Protein AF-A0A0W0VEB4-F1 (afdb_monomer_lite)

pLDDT: mean 86.64, std 12.8, range [39.5, 98.06]

Secondary structure (DSSP, 8-state):
-----PPPHHHHHHHHHHHHHHHHHHHHHHHHHHHHHHHHHHHHHHHHHHHHHHHHHHTTPPPP-PPTTEEEEEEE-SSEEEEEEEE---SSTT-SEEEEEEE--

Radius of gyration: 26.24 Å; chains: 1; bounding box: 56×26×79 Å

Structure (mmCIF, N/CA/C/O backbone):
data_AF-A0A0W0VEB4-F1
#
_entry.id   AF-A0A0W0VEB4-F1
#
loop_
_atom_site.group_PDB
_atom_site.id
_atom_site.type_symbol
_atom_site.label_atom_id
_atom_site.label_alt_id
_atom_site.label_comp_id
_atom_site.label_asym_id
_atom_site.label_entity_id
_atom_site.label_seq_id
_atom_site.pdbx_PDB_ins_code
_atom_site.Cartn_x
_atom_site.Cartn_y
_atom_site.Cartn_z
_atom_site.occupancy
_atom_site.B_iso_or_equiv
_atom_site.auth_seq_id
_atom_site.auth_comp_id
_atom_site.auth_asym_id
_atom_site.auth_atom_id
_atom_site.pdbx_PDB_model_num
ATOM 1 N N . MET A 1 1 ? 23.787 -10.763 -58.937 1.00 39.50 1 MET A N 1
ATOM 2 C CA . MET A 1 1 ? 24.758 -10.423 -57.874 1.00 39.50 1 MET A CA 1
ATOM 3 C C . MET A 1 1 ? 23.975 -9.715 -56.772 1.00 39.50 1 MET A C 1
ATOM 5 O O . MET A 1 1 ? 23.408 -8.669 -57.054 1.00 39.50 1 MET A O 1
ATOM 9 N N . LYS A 1 2 ? 23.790 -10.320 -55.589 1.00 47.41 2 LYS A N 1
ATOM 10 C CA . LYS A 1 2 ? 23.052 -9.670 -54.488 1.00 47.41 2 LYS A CA 1
ATOM 11 C C . LYS A 1 2 ? 23.985 -8.650 -53.832 1.00 47.41 2 LYS A C 1
ATOM 13 O O . LYS A 1 2 ? 24.971 -9.049 -53.223 1.00 47.41 2 LYS A O 1
ATOM 18 N N . LEU A 1 3 ? 23.703 -7.361 -54.002 1.00 48.38 3 LEU A N 1
ATOM 19 C CA . LEU A 1 3 ? 24.363 -6.295 -53.250 1.00 48.38 3 LEU A CA 1
ATOM 20 C C . LEU A 1 3 ? 23.934 -6.426 -51.788 1.00 48.38 3 LEU A C 1
ATOM 22 O O . LEU A 1 3 ? 22.783 -6.168 -51.449 1.00 48.38 3 LEU A O 1
ATOM 26 N N . ILE A 1 4 ? 24.847 -6.880 -50.936 1.00 60.59 4 ILE A N 1
ATOM 27 C CA . ILE A 1 4 ? 24.669 -6.820 -49.488 1.00 60.59 4 ILE A CA 1
ATOM 28 C C . ILE A 1 4 ? 24.965 -5.367 -49.104 1.00 60.59 4 ILE A C 1
ATOM 30 O O . ILE A 1 4 ? 26.122 -4.984 -48.949 1.00 60.59 4 ILE A O 1
ATOM 34 N N . GLN A 1 5 ? 23.927 -4.532 -49.050 1.00 66.38 5 GLN A N 1
ATOM 35 C CA . GLN A 1 5 ? 2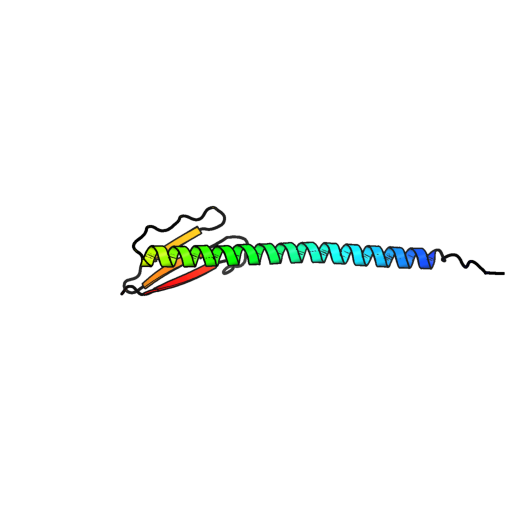4.026 -3.191 -48.475 1.00 66.38 5 GLN A CA 1
ATOM 36 C C . GLN A 1 5 ? 24.158 -3.340 -46.956 1.00 66.38 5 GLN A C 1
ATOM 38 O O . GLN A 1 5 ? 23.244 -3.825 -46.293 1.00 66.38 5 GLN A O 1
ATOM 43 N N . GLY A 1 6 ? 25.329 -2.992 -46.421 1.00 71.06 6 GLY A N 1
ATOM 44 C CA . GLY A 1 6 ? 25.543 -2.877 -44.980 1.00 71.06 6 GLY A CA 1
ATOM 45 C C . GLY A 1 6 ? 24.878 -1.616 -44.427 1.00 71.06 6 GLY A C 1
ATOM 46 O O . GLY A 1 6 ? 24.684 -0.647 -45.159 1.00 71.06 6 GLY A O 1
ATOM 47 N N . PHE A 1 7 ? 24.547 -1.629 -43.138 1.00 76.94 7 PHE A N 1
ATOM 48 C CA . PHE A 1 7 ? 24.016 -0.453 -42.450 1.00 76.94 7 PHE A CA 1
ATOM 49 C C . PHE A 1 7 ? 25.053 0.672 -42.401 1.00 76.94 7 PHE A C 1
ATOM 51 O O . PHE A 1 7 ? 26.225 0.445 -42.090 1.00 76.94 7 PHE A O 1
ATOM 58 N N . SER A 1 8 ? 24.608 1.897 -42.667 1.00 88.56 8 SER A N 1
ATOM 59 C CA . SER A 1 8 ? 25.406 3.098 -42.441 1.00 88.56 8 SER A CA 1
ATOM 60 C C . SER A 1 8 ? 25.627 3.318 -40.942 1.00 88.56 8 SER A C 1
ATOM 62 O O . SER A 1 8 ? 24.764 3.025 -40.114 1.00 88.56 8 SER A O 1
ATOM 64 N N . PHE A 1 9 ? 26.767 3.905 -40.572 1.00 89.00 9 PHE A N 1
ATOM 65 C CA . PHE A 1 9 ? 27.062 4.264 -39.181 1.00 89.00 9 PHE A CA 1
ATOM 66 C C . PHE A 1 9 ? 25.988 5.184 -38.575 1.00 89.00 9 PHE A C 1
ATOM 68 O O . PHE A 1 9 ? 25.640 5.043 -37.406 1.00 89.00 9 PHE A O 1
ATOM 75 N N . ILE A 1 10 ? 25.403 6.078 -39.381 1.00 91.69 10 ILE A N 1
ATOM 76 C CA . ILE A 1 10 ? 24.310 6.962 -38.948 1.00 91.69 10 ILE A CA 1
ATOM 77 C C . ILE A 1 10 ? 23.043 6.154 -38.640 1.00 91.69 10 ILE A C 1
ATOM 79 O O . ILE A 1 10 ? 22.395 6.398 -37.628 1.00 91.69 10 ILE A O 1
ATOM 83 N N . GLU A 1 11 ? 22.706 5.165 -39.469 1.00 90.94 11 GLU A N 1
ATOM 84 C CA . GLU A 1 11 ? 21.553 4.285 -39.234 1.00 90.94 11 GLU A CA 1
ATOM 85 C C . GLU A 1 11 ? 21.747 3.461 -37.959 1.00 90.94 11 GLU A C 1
ATOM 87 O O . GLU A 1 11 ? 20.816 3.298 -37.169 1.00 90.94 11 GLU A O 1
ATOM 92 N N . LEU A 1 12 ? 22.975 3.002 -37.707 1.00 93.44 12 LEU A N 1
ATOM 93 C CA . LEU A 1 12 ? 23.321 2.271 -36.493 1.00 93.44 12 LEU A CA 1
ATOM 94 C C . LEU A 1 12 ? 23.240 3.159 -35.239 1.00 93.44 12 LEU A C 1
ATOM 96 O O . LEU A 1 12 ? 22.724 2.737 -34.208 1.00 93.44 12 LEU A O 1
ATOM 100 N N . LEU A 1 13 ? 23.674 4.418 -35.328 1.00 94.56 13 LEU A N 1
ATOM 101 C CA . LEU A 1 13 ? 23.527 5.382 -34.235 1.00 94.56 13 LEU A CA 1
ATOM 102 C C . LEU A 1 13 ? 22.062 5.734 -33.962 1.00 94.56 13 LEU A C 1
ATOM 104 O O . LEU A 1 13 ? 21.655 5.808 -32.801 1.00 94.56 13 LEU A O 1
ATOM 108 N N . LEU A 1 14 ? 21.262 5.934 -35.012 1.00 95.25 14 LEU A N 1
ATOM 109 C CA . LEU A 1 14 ? 19.835 6.230 -34.885 1.00 95.25 14 LEU A CA 1
ATOM 110 C C . LEU A 1 14 ? 19.090 5.059 -34.249 1.00 95.25 14 LEU A C 1
ATOM 112 O O . LEU A 1 14 ? 18.353 5.253 -33.285 1.00 95.25 14 LEU A O 1
ATOM 116 N N . THR A 1 15 ? 19.325 3.840 -34.733 1.00 95.62 15 THR A N 1
ATOM 117 C CA . THR A 1 15 ? 18.722 2.630 -34.158 1.00 95.62 15 THR A CA 1
ATOM 118 C C . THR A 1 15 ? 19.133 2.431 -32.703 1.00 95.62 15 THR A C 1
ATOM 120 O O . THR A 1 15 ? 18.263 2.214 -31.861 1.00 95.62 15 THR A O 1
ATOM 123 N N . LEU A 1 16 ? 20.416 2.599 -32.364 1.00 95.94 16 LEU A N 1
ATOM 124 C CA . LEU A 1 16 ? 20.887 2.507 -30.980 1.00 95.94 16 LEU A CA 1
ATOM 125 C C . LEU A 1 16 ? 20.233 3.563 -30.078 1.00 95.94 16 LEU A C 1
ATOM 127 O O . LEU A 1 16 ? 19.822 3.253 -28.958 1.00 95.94 16 LEU A O 1
ATOM 131 N N . SER A 1 17 ? 20.100 4.794 -30.571 1.00 96.50 17 SER A N 1
ATOM 132 C CA . SER A 1 17 ? 19.467 5.897 -29.839 1.00 96.50 17 SER A CA 1
ATOM 133 C C . SER A 1 17 ? 17.987 5.621 -29.579 1.00 96.50 17 SER A C 1
ATOM 135 O O . SER A 1 17 ? 17.513 5.803 -28.459 1.00 96.50 17 SER A O 1
ATOM 137 N N . ILE A 1 18 ? 17.267 5.115 -30.584 1.00 97.81 18 ILE A N 1
ATOM 138 C CA . ILE A 1 18 ? 15.851 4.750 -30.470 1.00 97.81 18 ILE A CA 1
ATOM 139 C C . ILE A 1 18 ? 15.673 3.606 -29.468 1.00 97.81 18 ILE A C 1
ATOM 141 O O . ILE A 1 18 ? 14.856 3.718 -28.556 1.00 97.81 18 ILE A O 1
ATOM 145 N N . ILE A 1 19 ? 16.458 2.532 -29.588 1.00 97.62 19 ILE A N 1
ATOM 146 C CA . ILE A 1 19 ? 16.376 1.375 -28.683 1.00 97.62 19 ILE A CA 1
ATOM 147 C C . ILE A 1 19 ? 16.672 1.799 -27.243 1.00 97.62 19 ILE A C 1
ATOM 149 O O . ILE A 1 19 ? 15.957 1.399 -26.322 1.00 97.62 19 ILE A O 1
ATOM 153 N N . SER A 1 20 ? 17.681 2.647 -27.044 1.00 97.38 20 SER A N 1
ATOM 154 C CA . SER A 1 20 ? 18.034 3.165 -25.720 1.00 97.38 20 SER A CA 1
ATOM 155 C C . SER A 1 20 ? 16.916 4.034 -25.145 1.00 97.38 20 SER A C 1
ATOM 157 O O . SER A 1 20 ? 16.550 3.874 -23.982 1.00 97.38 20 SER A O 1
ATOM 159 N N . GLY A 1 21 ? 16.322 4.906 -25.966 1.00 98.06 21 GLY A N 1
ATOM 160 C CA . GLY A 1 21 ? 15.200 5.754 -25.567 1.00 98.06 21 GLY A CA 1
ATOM 161 C C . GLY A 1 21 ? 13.963 4.948 -25.168 1.00 98.06 21 GLY A C 1
ATOM 162 O O . GLY A 1 21 ? 13.385 5.194 -24.111 1.00 98.06 21 GLY A O 1
ATOM 163 N N . ILE A 1 22 ? 13.599 3.937 -25.963 1.00 98.06 22 ILE A N 1
ATOM 164 C CA . ILE A 1 22 ? 12.491 3.022 -25.651 1.00 98.06 22 ILE A CA 1
ATOM 165 C C . ILE A 1 22 ? 12.781 2.256 -24.358 1.00 98.06 22 ILE A C 1
ATOM 167 O O . ILE A 1 22 ? 11.921 2.184 -23.483 1.00 98.06 22 ILE A O 1
ATOM 171 N N . SER A 1 23 ? 13.997 1.727 -24.204 1.00 97.94 23 SER A N 1
ATOM 172 C CA . SER A 1 23 ? 14.390 0.977 -23.004 1.00 97.94 23 SER A CA 1
ATOM 173 C C . SER A 1 23 ? 14.294 1.838 -21.744 1.00 97.94 23 SER A C 1
ATOM 175 O O . SER A 1 23 ? 13.781 1.386 -20.721 1.00 97.94 23 SER A O 1
ATOM 177 N N . LEU A 1 24 ? 14.728 3.099 -21.822 1.00 97.75 24 LEU A N 1
ATOM 178 C CA . LEU A 1 24 ? 14.636 4.037 -20.707 1.00 97.75 24 LEU A CA 1
ATOM 179 C C . LEU A 1 24 ? 13.180 4.383 -20.371 1.00 97.75 24 LEU A C 1
ATOM 181 O O . LEU A 1 24 ? 12.813 4.400 -19.196 1.00 97.75 24 LEU A O 1
ATOM 185 N N . ALA A 1 25 ? 12.346 4.622 -21.384 1.00 97.75 25 ALA A N 1
ATOM 186 C CA . ALA A 1 25 ? 10.926 4.904 -21.192 1.00 97.75 25 ALA A CA 1
ATOM 187 C C . ALA A 1 25 ? 10.192 3.720 -20.542 1.00 97.75 25 ALA A C 1
ATOM 189 O O . ALA A 1 25 ? 9.420 3.914 -19.604 1.00 97.75 25 ALA A O 1
ATOM 190 N N . LEU A 1 26 ? 10.483 2.489 -20.976 1.00 97.88 26 LEU A N 1
ATOM 191 C CA . LEU A 1 26 ? 9.925 1.274 -20.379 1.00 97.88 26 LEU A CA 1
ATOM 192 C C . LEU A 1 26 ? 10.344 1.111 -18.917 1.00 97.88 26 LEU A C 1
ATOM 194 O O . LEU A 1 26 ? 9.507 0.785 -18.078 1.00 97.88 26 LEU A O 1
ATOM 198 N N . LEU A 1 27 ? 11.607 1.392 -18.590 1.00 97.75 27 LEU A N 1
ATOM 199 C CA . LEU A 1 27 ? 12.085 1.333 -17.210 1.00 97.75 27 LEU A CA 1
ATOM 200 C C . LEU A 1 27 ? 11.350 2.348 -16.319 1.00 97.75 27 LEU A C 1
ATOM 202 O O . LEU A 1 27 ? 10.922 2.020 -15.214 1.00 97.75 27 LEU A O 1
ATOM 206 N N . GLN A 1 28 ? 11.155 3.574 -16.812 1.00 97.00 28 GLN A N 1
ATOM 207 C CA . GLN A 1 28 ? 10.384 4.596 -16.100 1.00 97.00 28 GLN A CA 1
ATOM 208 C C . GLN A 1 28 ? 8.922 4.176 -15.910 1.00 97.00 28 GLN A C 1
ATOM 210 O O . GLN A 1 28 ? 8.368 4.335 -14.820 1.00 97.00 28 GLN A O 1
ATOM 215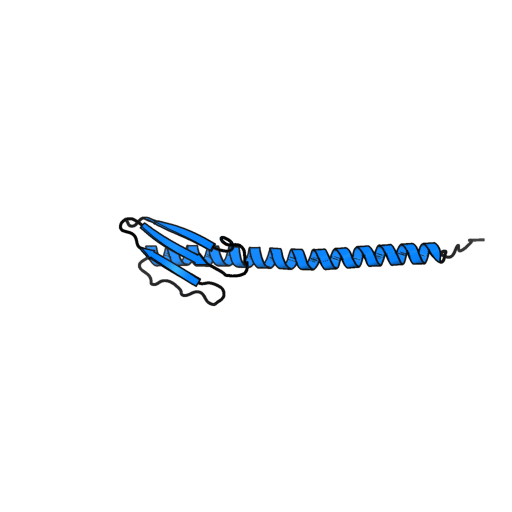 N N . GLN A 1 29 ? 8.310 3.605 -16.947 1.00 96.56 29 GLN A N 1
ATOM 216 C CA . GLN A 1 29 ? 6.940 3.110 -16.892 1.00 96.56 29 GLN A CA 1
ATOM 217 C C . GLN A 1 29 ? 6.795 1.960 -15.886 1.00 96.56 29 GLN A C 1
ATOM 219 O O . GLN A 1 29 ? 5.834 1.939 -15.118 1.00 96.56 29 GLN A O 1
ATOM 224 N N . GLN A 1 30 ? 7.759 1.037 -15.837 1.00 97.50 30 GLN A N 1
ATOM 225 C CA . GLN A 1 30 ? 7.748 -0.078 -14.894 1.00 97.50 30 GLN A CA 1
ATOM 226 C C . GLN A 1 30 ? 7.716 0.412 -13.442 1.00 97.50 30 GLN A C 1
ATOM 228 O O . GLN A 1 30 ? 6.875 -0.037 -12.665 1.00 97.50 30 GLN A O 1
ATOM 233 N N . VAL A 1 31 ? 8.558 1.388 -13.088 1.00 95.81 31 VAL A N 1
ATOM 234 C CA . VAL A 1 31 ? 8.588 1.956 -11.729 1.00 95.81 31 VAL A CA 1
ATOM 235 C C . VAL A 1 31 ? 7.236 2.567 -11.346 1.00 95.81 31 VAL A C 1
ATOM 237 O O . VAL A 1 31 ? 6.763 2.383 -10.223 1.00 95.81 31 VAL A O 1
ATOM 240 N N . GLN A 1 32 ? 6.583 3.276 -12.269 1.00 94.44 32 GLN A N 1
ATOM 241 C CA . GLN A 1 32 ? 5.265 3.866 -12.014 1.00 94.44 32 GLN A CA 1
ATOM 242 C C . GLN A 1 32 ? 4.186 2.794 -11.817 1.00 94.44 32 GLN A C 1
ATOM 244 O O . GLN A 1 32 ? 3.374 2.895 -10.895 1.00 94.44 32 GLN A O 1
ATOM 249 N N . ILE A 1 33 ? 4.194 1.749 -12.647 1.00 95.81 33 ILE A N 1
ATOM 250 C CA . ILE A 1 33 ? 3.247 0.634 -12.538 1.00 95.81 33 ILE A CA 1
ATOM 251 C C . ILE A 1 33 ? 3.426 -0.098 -11.207 1.00 95.81 33 ILE A C 1
ATOM 253 O O . ILE A 1 33 ? 2.436 -0.375 -10.533 1.00 95.81 33 ILE A O 1
ATOM 257 N N . GLU A 1 34 ? 4.663 -0.366 -10.785 1.00 94.94 34 GLU A N 1
ATOM 258 C CA . GLU A 1 34 ? 4.943 -1.007 -9.496 1.00 94.94 34 GLU A CA 1
ATOM 259 C C . GLU A 1 34 ? 4.398 -0.188 -8.318 1.00 94.94 34 GLU A C 1
ATOM 261 O O . GLU A 1 34 ? 3.796 -0.741 -7.391 1.00 94.94 34 GLU A O 1
ATOM 266 N N . GLN A 1 35 ? 4.542 1.139 -8.363 1.00 90.19 35 GLN A N 1
ATOM 267 C CA . GLN A 1 35 ? 3.987 2.025 -7.339 1.00 90.19 35 GLN A CA 1
ATOM 268 C C . GLN A 1 35 ? 2.456 1.980 -7.304 1.00 90.19 35 GLN A C 1
ATOM 270 O O . GLN A 1 35 ? 1.876 1.857 -6.222 1.00 90.19 35 GLN A O 1
ATOM 275 N N . LEU A 1 36 ? 1.799 2.042 -8.464 1.00 91.38 36 LEU A N 1
ATOM 276 C CA . LEU A 1 36 ? 0.339 1.958 -8.563 1.00 91.38 36 LEU A CA 1
ATOM 277 C C . LEU A 1 36 ? -0.183 0.599 -8.092 1.00 91.38 36 LEU A C 1
ATOM 279 O O . LEU A 1 36 ? -1.148 0.540 -7.329 1.00 91.38 36 LEU A O 1
ATOM 283 N N . LEU A 1 37 ? 0.483 -0.489 -8.479 1.00 94.44 37 LEU A N 1
ATOM 284 C CA . LEU A 1 37 ? 0.132 -1.839 -8.050 1.00 94.44 37 LEU A CA 1
ATOM 285 C C . LEU A 1 37 ? 0.240 -1.978 -6.530 1.00 94.44 37 LEU A C 1
ATOM 287 O O . LEU A 1 37 ? -0.678 -2.482 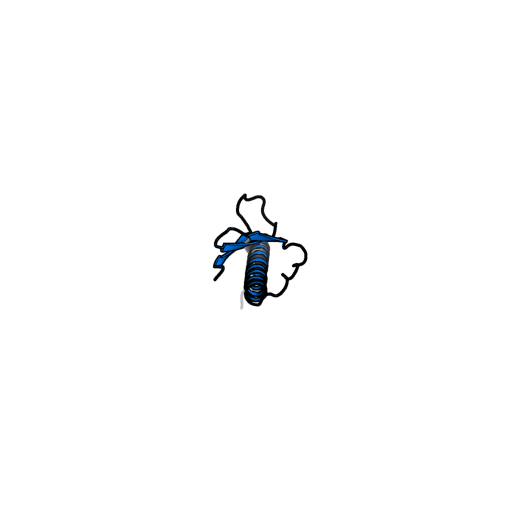-5.886 1.00 94.44 37 LEU A O 1
ATOM 291 N N . LYS A 1 38 ? 1.325 -1.474 -5.937 1.00 90.06 38 LYS A N 1
ATOM 292 C CA . LYS A 1 38 ? 1.512 -1.469 -4.483 1.00 90.06 38 LYS A CA 1
ATOM 293 C C . LYS A 1 38 ? 0.408 -0.681 -3.771 1.00 90.06 38 LYS A C 1
ATOM 295 O O . LYS A 1 38 ? -0.114 -1.139 -2.757 1.00 90.06 38 LYS A O 1
ATOM 300 N N . GLN A 1 39 ? 0.013 0.474 -4.307 1.00 88.19 39 GLN A N 1
ATOM 301 C CA . GLN A 1 39 ? -1.101 1.257 -3.760 1.00 88.19 39 GLN A CA 1
ATOM 302 C C . GLN A 1 39 ? -2.437 0.509 -3.855 1.00 88.19 39 GLN A C 1
ATOM 304 O O . GLN A 1 39 ? -3.194 0.489 -2.882 1.00 88.19 39 GLN A O 1
ATOM 309 N N . ALA A 1 40 ? -2.712 -0.129 -4.994 1.00 91.00 40 ALA A N 1
ATOM 310 C CA . ALA A 1 40 ? -3.921 -0.919 -5.200 1.00 91.00 40 ALA A CA 1
ATOM 311 C C . ALA A 1 40 ? -3.987 -2.114 -4.237 1.00 91.00 40 ALA A C 1
ATOM 313 O O . ALA A 1 40 ? -5.017 -2.322 -3.597 1.00 91.00 40 ALA A O 1
ATOM 314 N N . LEU A 1 41 ? -2.875 -2.837 -4.066 1.00 93.38 41 LEU A N 1
ATOM 315 C CA . LEU A 1 41 ? -2.764 -3.955 -3.127 1.00 93.38 41 LEU A CA 1
ATOM 316 C C . LEU A 1 41 ? -3.053 -3.521 -1.692 1.00 93.38 41 LEU A C 1
ATOM 318 O O . LEU A 1 41 ? -3.879 -4.139 -1.021 1.00 93.38 41 LEU A O 1
ATOM 322 N N . TYR A 1 42 ? -2.441 -2.429 -1.227 1.00 90.62 42 TYR A N 1
ATOM 323 C CA . TYR A 1 42 ? -2.720 -1.946 0.123 1.00 90.62 42 TYR A CA 1
ATOM 324 C C . TYR A 1 42 ? -4.161 -1.487 0.298 1.00 90.62 42 TYR A C 1
ATOM 326 O O . TYR A 1 42 ? -4.739 -1.732 1.350 1.00 90.62 42 TYR A O 1
ATOM 334 N N . ARG A 1 43 ? -4.761 -0.853 -0.714 1.00 91.50 43 ARG A N 1
ATOM 335 C CA . ARG A 1 43 ? -6.166 -0.438 -0.647 1.00 91.50 43 ARG A CA 1
ATOM 336 C C . ARG A 1 43 ? -7.115 -1.636 -0.611 1.00 91.50 43 ARG A C 1
ATOM 338 O O . ARG A 1 43 ? -8.075 -1.614 0.152 1.00 91.50 43 ARG A O 1
ATOM 345 N N . ALA A 1 44 ? -6.838 -2.677 -1.392 1.00 93.25 44 ALA A N 1
ATOM 346 C CA . ALA A 1 44 ? -7.612 -3.915 -1.369 1.00 93.25 44 ALA A CA 1
ATOM 347 C C . ALA A 1 44 ? -7.503 -4.607 -0.001 1.00 93.25 44 ALA A C 1
ATOM 349 O O . ALA A 1 44 ? -8.516 -4.954 0.603 1.00 93.25 44 ALA A O 1
ATOM 350 N N . GLN A 1 45 ? -6.285 -4.725 0.533 1.00 93.56 45 GLN A N 1
ATOM 351 C CA . GLN A 1 45 ? -6.052 -5.292 1.861 1.00 93.56 45 GLN A CA 1
ATOM 352 C C . GLN A 1 45 ? -6.709 -4.457 2.966 1.00 93.56 45 GLN A C 1
ATOM 354 O O . GLN A 1 45 ? -7.307 -5.013 3.882 1.00 93.56 45 GLN A O 1
ATOM 359 N N . ALA A 1 46 ? -6.650 -3.129 2.862 1.00 92.62 46 ALA A N 1
ATOM 360 C CA . ALA A 1 46 ? -7.315 -2.220 3.782 1.00 92.62 46 ALA A CA 1
ATOM 361 C C . ALA A 1 46 ? -8.836 -2.421 3.793 1.00 92.62 46 ALA A C 1
ATOM 363 O O . ALA A 1 46 ? -9.430 -2.484 4.865 1.00 92.62 46 ALA A O 1
ATOM 364 N N . SER A 1 47 ? -9.455 -2.557 2.616 1.00 93.69 47 SER A N 1
ATOM 365 C CA . SER A 1 47 ? -10.892 -2.833 2.510 1.00 93.69 47 SER A CA 1
ATOM 366 C C . SER A 1 47 ? -11.247 -4.136 3.214 1.00 93.69 47 SER A C 1
ATOM 368 O O . SER A 1 47 ? -12.101 -4.135 4.090 1.00 93.69 47 SER A O 1
ATOM 370 N N . LEU A 1 48 ? -10.520 -5.218 2.918 1.00 94.62 48 LEU A N 1
ATOM 371 C CA . LEU A 1 48 ? -10.748 -6.520 3.549 1.00 94.62 48 LEU A CA 1
ATOM 372 C C . LEU A 1 48 ? -10.590 -6.461 5.071 1.00 94.62 48 LEU A C 1
ATOM 374 O O . LEU A 1 48 ? -11.395 -7.030 5.801 1.00 94.62 48 LEU A O 1
ATOM 378 N N . LEU A 1 49 ? -9.561 -5.772 5.569 1.00 94.50 49 LEU A N 1
ATOM 379 C CA . LEU A 1 49 ? -9.351 -5.602 7.006 1.00 94.50 49 LEU A CA 1
ATOM 380 C C . LEU A 1 49 ? -10.484 -4.811 7.658 1.00 94.50 49 LEU A C 1
ATOM 382 O O . LEU A 1 49 ? -10.897 -5.160 8.764 1.00 94.50 49 LEU A O 1
ATOM 386 N N . LEU A 1 50 ? -10.967 -3.757 7.003 1.00 94.44 50 LEU A N 1
ATOM 387 C CA . LEU A 1 50 ? -12.054 -2.930 7.511 1.00 94.44 50 LEU A CA 1
ATOM 388 C C . LEU A 1 50 ? -13.379 -3.697 7.526 1.00 94.44 50 LEU A C 1
ATOM 390 O O . LEU A 1 50 ? -14.065 -3.671 8.542 1.00 94.44 50 LEU A O 1
ATOM 394 N N . ASP A 1 51 ? -13.695 -4.416 6.449 1.00 93.88 51 ASP A N 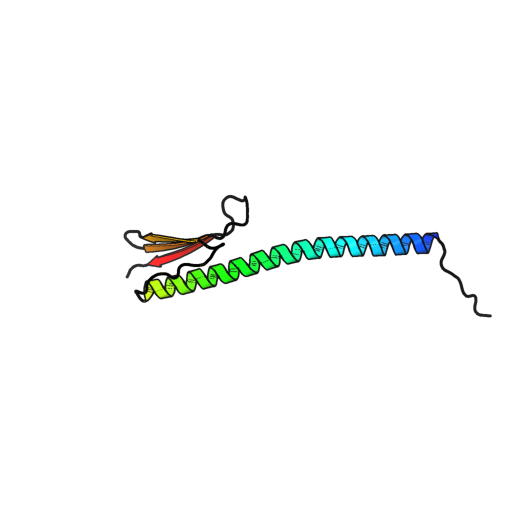1
ATOM 395 C CA . ASP A 1 51 ? -14.918 -5.212 6.329 1.00 93.88 51 ASP A CA 1
ATOM 396 C C . ASP A 1 51 ? -14.922 -6.366 7.342 1.00 93.88 51 ASP A C 1
ATOM 398 O O . ASP A 1 51 ? -15.853 -6.491 8.132 1.00 93.88 51 ASP A O 1
ATOM 402 N N . ASN A 1 52 ? -13.819 -7.115 7.455 1.00 94.00 52 ASN A N 1
ATOM 403 C CA . ASN A 1 52 ? -13.696 -8.170 8.464 1.00 94.00 52 ASN A CA 1
ATOM 404 C C . ASN A 1 52 ? -13.841 -7.630 9.895 1.00 94.00 52 ASN A C 1
ATOM 406 O O . ASN A 1 52 ? -14.410 -8.291 10.760 1.00 94.00 52 ASN A O 1
ATOM 410 N N . ASN A 1 53 ? -13.296 -6.445 10.186 1.00 94.25 53 ASN A N 1
ATOM 411 C CA . ASN A 1 53 ? -13.429 -5.840 11.511 1.00 94.25 53 ASN A CA 1
ATOM 412 C C . ASN A 1 53 ? -14.831 -5.290 11.775 1.00 94.25 53 ASN A C 1
ATOM 414 O O . ASN A 1 53 ? -15.291 -5.360 12.914 1.00 94.25 53 ASN A O 1
ATOM 418 N N . ALA A 1 54 ? -15.511 -4.790 10.744 1.00 93.00 54 ALA A N 1
ATOM 419 C CA . ALA A 1 54 ? -16.912 -4.414 10.833 1.00 93.00 54 ALA A CA 1
ATOM 420 C C . ALA A 1 54 ? -17.780 -5.628 11.185 1.00 93.00 54 ALA A C 1
ATOM 422 O O . ALA A 1 54 ? -18.525 -5.573 12.162 1.00 93.00 54 ALA A O 1
ATOM 423 N N . ASP A 1 55 ? -17.596 -6.748 10.488 1.00 93.12 55 ASP A N 1
ATOM 424 C CA . ASP A 1 55 ? -18.343 -7.982 10.744 1.00 93.12 55 ASP A CA 1
ATOM 425 C C . ASP A 1 55 ? -18.062 -8.546 12.143 1.00 93.12 55 ASP A C 1
ATOM 427 O O . ASP A 1 55 ? -18.982 -8.962 12.854 1.00 93.12 55 ASP A O 1
ATOM 431 N N . ARG A 1 56 ? -16.796 -8.517 12.585 1.00 92.94 56 ARG A N 1
ATOM 432 C CA . ARG A 1 56 ? -16.413 -8.913 13.951 1.00 92.94 56 ARG A CA 1
ATOM 433 C C . ARG A 1 56 ? -17.120 -8.059 14.991 1.00 92.94 56 ARG A C 1
ATOM 435 O O . ARG A 1 56 ? -17.671 -8.610 15.939 1.00 92.94 56 ARG A O 1
ATOM 442 N N . LEU A 1 57 ? -17.131 -6.741 14.799 1.00 90.88 57 LEU A N 1
ATOM 443 C CA . LEU A 1 57 ? -17.785 -5.819 15.716 1.00 90.88 57 LEU A CA 1
ATOM 444 C C . LEU A 1 57 ? -19.300 -6.063 15.775 1.00 90.88 57 LEU A C 1
ATOM 446 O O . LEU A 1 57 ? -19.847 -6.161 16.870 1.00 90.88 57 LEU A O 1
ATOM 450 N N . MET A 1 58 ? -19.957 -6.221 14.621 1.00 89.06 58 MET A N 1
ATOM 451 C CA . MET A 1 58 ? -21.388 -6.547 14.546 1.00 89.06 58 MET A CA 1
ATOM 452 C C . MET A 1 58 ? -21.712 -7.896 15.200 1.00 89.06 58 MET A C 1
ATOM 454 O O . MET A 1 58 ? -22.769 -8.064 15.797 1.00 89.06 58 MET A O 1
ATOM 458 N N . SER A 1 59 ? -20.774 -8.843 15.151 1.00 90.94 59 SER A N 1
ATOM 459 C CA . SER A 1 59 ? -20.897 -10.160 15.786 1.00 90.94 59 SER A CA 1
ATOM 460 C C . SER A 1 59 ? -20.508 -10.171 17.274 1.00 90.94 59 SER A C 1
ATOM 462 O O . SER A 1 59 ? -20.402 -11.243 17.870 1.00 90.94 59 SER A O 1
ATOM 464 N N . GLY A 1 60 ? -20.224 -9.010 17.880 1.00 88.62 60 GLY A N 1
ATOM 465 C CA . GLY A 1 60 ? -19.800 -8.900 19.281 1.00 88.62 60 GLY A CA 1
ATOM 466 C C . GLY A 1 60 ? -18.394 -9.444 19.569 1.00 88.62 60 GLY A C 1
ATOM 467 O O . GLY A 1 60 ? -18.036 -9.660 20.727 1.00 88.62 60 GLY A O 1
ATOM 468 N N . GLN A 1 61 ? -17.583 -9.679 18.536 1.00 91.00 61 GLN A N 1
ATOM 469 C CA . GLN A 1 61 ? -16.199 -10.124 18.666 1.00 91.00 61 GLN A CA 1
ATOM 470 C C . GLN A 1 61 ? -15.247 -8.935 18.816 1.00 91.00 61 GLN A C 1
ATOM 472 O O . GLN A 1 61 ? -15.478 -7.839 18.305 1.00 91.00 61 GLN A O 1
ATOM 477 N N . SER A 1 62 ? -14.115 -9.166 19.482 1.00 88.81 62 SER A N 1
ATOM 478 C CA . SER A 1 62 ? -13.051 -8.167 19.572 1.00 88.81 62 SER A CA 1
ATOM 479 C C . SER A 1 62 ? -12.443 -7.874 18.198 1.00 88.81 62 SER A C 1
ATOM 481 O O . SER A 1 62 ? -12.294 -8.771 17.358 1.00 88.81 62 SER A O 1
ATOM 483 N N . LEU A 1 63 ? -12.049 -6.618 17.982 1.00 90.50 63 LEU A N 1
ATOM 484 C CA . LEU A 1 63 ? -11.369 -6.195 16.761 1.00 90.50 63 LEU A CA 1
ATOM 485 C C . LEU A 1 63 ? -10.042 -6.947 16.578 1.00 90.50 63 LEU A C 1
ATOM 487 O O . LEU A 1 63 ? -9.287 -7.193 17.522 1.00 90.50 63 LEU A O 1
ATOM 491 N N . SER A 1 64 ? -9.761 -7.298 15.330 1.00 89.88 64 SER A N 1
ATOM 492 C CA . SER A 1 64 ? -8.452 -7.751 14.884 1.00 89.88 64 SER A CA 1
ATOM 493 C C . SER A 1 64 ? -7.499 -6.555 14.858 1.00 89.88 64 SER A C 1
ATOM 495 O O . SER A 1 64 ? -7.827 -5.491 14.336 1.00 89.88 64 SER A O 1
ATOM 497 N N . HIS A 1 65 ? -6.302 -6.739 15.415 1.00 84.81 65 HIS A N 1
ATOM 498 C CA . HIS A 1 65 ? -5.239 -5.744 15.345 1.00 84.81 65 HIS A CA 1
ATOM 499 C C . HIS A 1 65 ? -4.430 -5.992 14.071 1.00 84.81 65 HIS A C 1
ATOM 501 O O . HIS A 1 65 ? -3.742 -7.013 13.996 1.00 84.81 65 HIS A O 1
ATOM 507 N N . PRO A 1 66 ? -4.518 -5.117 13.056 1.00 87.25 66 PRO A N 1
ATOM 508 C CA . PRO A 1 66 ? -3.755 -5.314 11.840 1.00 87.25 66 PRO A CA 1
ATOM 509 C C . PRO A 1 66 ? -2.273 -5.003 12.087 1.00 87.25 66 PRO A C 1
ATOM 511 O O . PRO A 1 66 ? -1.924 -4.131 12.886 1.00 87.25 66 PRO A O 1
ATOM 514 N N . GLU A 1 67 ? -1.391 -5.717 11.392 1.00 86.88 67 GLU A N 1
ATOM 515 C CA . GLU A 1 67 ? 0.042 -5.436 11.434 1.00 86.88 67 GLU A CA 1
ATOM 516 C C . GLU A 1 67 ? 0.384 -4.136 10.687 1.00 86.88 67 GLU A C 1
ATOM 518 O O . GLU A 1 67 ? -0.367 -3.649 9.833 1.00 86.88 67 GLU A O 1
ATOM 523 N N . LYS A 1 68 ? 1.564 -3.570 10.985 1.00 83.88 68 LYS A N 1
ATOM 524 C CA . LYS A 1 68 ? 2.101 -2.429 10.226 1.00 83.88 68 LYS A CA 1
ATOM 525 C C . LYS A 1 68 ? 2.122 -2.790 8.731 1.00 83.88 68 LYS A C 1
ATOM 527 O O . LYS A 1 68 ? 2.530 -3.897 8.393 1.00 83.88 68 LYS A O 1
ATOM 532 N N . PRO A 1 69 ? 1.741 -1.881 7.819 1.00 88.06 69 PRO A N 1
ATOM 533 C CA . PRO A 1 69 ? 1.592 -0.425 7.963 1.00 88.06 69 PRO A CA 1
ATOM 534 C C . PRO A 1 69 ? 0.212 0.052 8.442 1.00 88.06 69 PRO A C 1
ATOM 536 O O . PRO A 1 69 ? 0.007 1.260 8.561 1.00 88.06 69 PRO A O 1
ATOM 539 N N . PHE A 1 70 ? -0.738 -0.855 8.657 1.00 91.12 70 PHE A N 1
ATOM 540 C CA . PHE A 1 70 ? -2.122 -0.493 8.922 1.00 91.12 70 PHE A CA 1
ATOM 541 C C . PHE A 1 70 ? -2.314 -0.107 10.388 1.00 91.12 70 PHE A C 1
ATOM 543 O O . PHE A 1 70 ? -1.750 -0.730 11.287 1.00 91.12 70 PHE A O 1
ATOM 550 N N . LYS A 1 71 ? -3.133 0.912 10.648 1.00 90.75 71 LYS A N 1
ATOM 551 C CA . LYS A 1 71 ? -3.632 1.210 11.992 1.00 90.75 71 LYS A CA 1
ATOM 552 C C . LYS A 1 71 ? -5.139 1.351 11.936 1.00 90.75 71 LYS A C 1
ATOM 554 O O . LYS A 1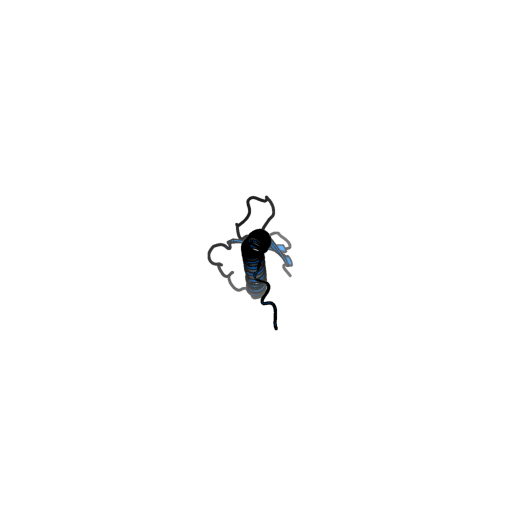 71 ? -5.660 2.211 11.226 1.00 90.75 71 LYS A O 1
ATOM 559 N N . LEU A 1 72 ? -5.808 0.494 12.695 1.00 91.62 72 LEU A N 1
ATOM 560 C CA . LEU A 1 72 ? -7.245 0.543 12.901 1.00 91.62 72 LEU A CA 1
ATOM 561 C C . LEU A 1 72 ? -7.528 1.356 14.164 1.00 91.62 72 LEU A C 1
ATOM 563 O O . LEU A 1 72 ? -6.950 1.094 15.219 1.00 91.62 72 LEU A O 1
ATOM 567 N N . THR A 1 73 ? -8.414 2.335 14.058 1.00 90.88 73 THR A N 1
ATOM 568 C CA . THR A 1 73 ? -8.977 3.067 15.187 1.00 90.88 73 THR A CA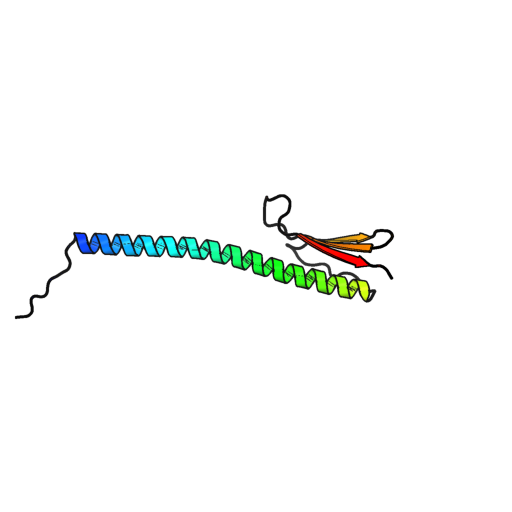 1
ATOM 569 C C . THR A 1 73 ? -10.493 2.940 15.160 1.00 90.88 73 THR A C 1
ATOM 571 O O . THR A 1 73 ? -11.115 2.899 14.101 1.00 90.88 73 THR A O 1
ATOM 574 N N . MET A 1 74 ? -11.091 2.850 16.343 1.00 90.69 74 MET A N 1
ATOM 575 C CA . MET A 1 74 ? -12.537 2.798 16.514 1.00 90.69 74 MET A CA 1
ATOM 576 C C . MET A 1 74 ? -12.963 3.999 17.343 1.00 90.69 74 MET A C 1
ATOM 578 O O . MET A 1 74 ? -12.440 4.220 18.436 1.00 90.69 74 MET A O 1
ATOM 582 N N . THR A 1 75 ? -13.927 4.755 16.839 1.00 89.62 75 THR A N 1
ATOM 583 C CA . THR A 1 75 ? -14.571 5.839 17.579 1.00 89.62 75 THR A CA 1
ATOM 584 C C . THR A 1 75 ? -16.049 5.523 17.707 1.00 89.62 75 THR A C 1
ATOM 586 O O . THR A 1 75 ? -16.746 5.378 16.706 1.00 89.62 75 THR A O 1
ATOM 589 N N . LYS A 1 76 ? -16.523 5.394 18.947 1.00 86.06 76 LYS A N 1
ATOM 590 C CA . LYS A 1 76 ? -17.930 5.140 19.251 1.00 86.06 76 LYS A CA 1
ATOM 591 C C . LYS A 1 76 ? -18.626 6.461 19.553 1.00 86.06 76 LYS A C 1
ATOM 593 O O . LYS A 1 76 ? -18.158 7.229 20.391 1.00 86.06 76 LYS A O 1
ATOM 598 N N . THR A 1 77 ? -19.735 6.703 18.875 1.00 84.31 77 THR A N 1
ATOM 599 C CA . THR A 1 77 ? -20.673 7.789 19.171 1.00 84.31 77 THR A CA 1
ATOM 600 C C . THR A 1 77 ? -21.942 7.208 19.798 1.00 84.31 77 THR A C 1
ATOM 602 O O . THR A 1 77 ? -22.039 6.000 20.016 1.00 84.31 77 THR A O 1
ATOM 605 N N . THR A 1 78 ? -22.909 8.060 20.140 1.00 79.50 78 THR A N 1
ATOM 606 C CA . THR A 1 78 ? -24.176 7.634 20.754 1.00 79.50 78 THR A CA 1
ATOM 607 C C . THR A 1 78 ? -25.064 6.808 19.823 1.00 79.50 78 THR A C 1
ATOM 609 O O . THR A 1 78 ? -25.862 6.030 20.329 1.00 79.50 78 THR A O 1
ATOM 612 N N . ALA A 1 79 ? -24.923 6.953 18.502 1.00 80.19 79 ALA A N 1
ATOM 613 C CA . ALA A 1 79 ? -25.755 6.271 17.505 1.00 80.19 79 ALA A CA 1
ATOM 614 C C . ALA A 1 79 ? -24.960 5.341 16.573 1.00 80.19 79 ALA A C 1
ATOM 616 O O . ALA A 1 79 ? -25.509 4.393 16.022 1.00 80.19 79 ALA A O 1
ATOM 617 N N . GLU A 1 80 ? -23.661 5.592 16.399 1.00 88.94 80 GLU A N 1
ATOM 618 C CA . GLU A 1 80 ? -22.850 4.890 15.405 1.00 88.94 80 GLU A CA 1
ATOM 619 C C . GLU A 1 80 ? -21.468 4.523 15.946 1.00 88.94 80 GLU A C 1
ATOM 621 O O . GLU A 1 80 ? -20.871 5.246 16.755 1.00 88.94 80 GLU A O 1
ATOM 626 N N . VAL A 1 81 ? -20.917 3.421 15.441 1.00 89.38 81 VAL A N 1
ATOM 627 C CA . VAL A 1 81 ? -19.496 3.103 15.566 1.00 89.38 81 VAL A CA 1
ATOM 628 C C . VAL A 1 81 ? -18.802 3.389 14.245 1.00 89.38 81 VAL A C 1
ATOM 630 O O . VAL A 1 81 ? -19.105 2.777 13.225 1.00 89.38 81 VAL A O 1
ATOM 633 N N . LEU A 1 82 ? -17.824 4.289 14.279 1.00 91.19 82 LEU A N 1
ATOM 634 C CA . LEU A 1 82 ? -16.971 4.590 13.140 1.00 91.19 82 LEU A CA 1
ATOM 635 C C . LEU A 1 82 ? -15.660 3.806 13.269 1.00 91.19 82 LEU A C 1
ATOM 637 O O . LEU A 1 82 ? -14.895 3.992 14.222 1.00 91.19 82 LEU A O 1
ATOM 641 N N . LEU A 1 83 ? -15.406 2.931 12.300 1.00 92.12 83 LEU A N 1
ATOM 642 C CA . LEU A 1 83 ? -14.139 2.233 12.126 1.00 92.12 83 LEU A CA 1
ATOM 643 C C . LEU A 1 83 ? -13.300 2.969 11.087 1.00 92.12 83 LEU A C 1
ATOM 645 O O . LEU A 1 83 ? -13.727 3.137 9.949 1.00 92.12 83 LEU A O 1
ATOM 649 N N . ASN A 1 84 ? -12.093 3.367 11.476 1.00 91.56 84 ASN A N 1
ATOM 650 C CA . ASN A 1 84 ? -11.145 4.085 10.637 1.00 91.56 84 ASN A CA 1
ATOM 651 C C . ASN A 1 84 ? -9.874 3.259 10.475 1.00 91.56 84 ASN A C 1
ATOM 653 O O . ASN A 1 84 ? -9.221 2.902 11.451 1.00 91.56 84 ASN A O 1
ATOM 657 N N . LEU A 1 85 ? -9.486 2.990 9.236 1.00 92.12 85 LEU A N 1
ATOM 658 C CA . LEU A 1 85 ? -8.259 2.286 8.904 1.00 92.12 85 LEU A CA 1
ATOM 659 C C . LEU A 1 85 ? -7.351 3.206 8.097 1.00 92.12 85 LEU A C 1
ATOM 661 O O . LEU A 1 85 ? -7.725 3.663 7.020 1.00 92.12 85 LEU A O 1
ATOM 665 N N . ASN A 1 86 ? -6.145 3.457 8.598 1.00 90.94 86 ASN A N 1
ATOM 666 C CA . ASN A 1 86 ? -5.126 4.226 7.890 1.00 90.94 86 ASN A CA 1
ATOM 667 C C . ASN A 1 86 ? -3.913 3.355 7.547 1.00 90.94 86 ASN A C 1
ATOM 669 O O . ASN A 1 86 ? -3.565 2.438 8.289 1.00 90.94 86 ASN A O 1
ATOM 673 N N . TRP A 1 87 ? -3.268 3.638 6.417 1.00 88.50 87 TRP A N 1
ATOM 674 C CA . TRP A 1 87 ? -1.994 3.029 6.039 1.00 88.50 87 TRP A CA 1
ATOM 675 C C . TRP A 1 87 ? -1.097 4.097 5.409 1.00 88.50 87 TRP A C 1
ATOM 677 O O . TRP A 1 87 ? -1.276 4.538 4.278 1.00 88.50 87 TRP A O 1
ATOM 687 N N . GLY A 1 88 ? -0.157 4.604 6.205 1.00 69.88 88 GLY A N 1
ATOM 688 C CA . GLY A 1 88 ? 0.647 5.770 5.846 1.00 69.88 88 GLY A CA 1
ATOM 689 C C . GLY A 1 88 ? 1.681 5.464 4.766 1.00 69.88 88 GLY A C 1
ATOM 690 O O . GLY A 1 88 ? 2.676 4.800 5.042 1.00 69.88 88 GLY A O 1
ATOM 691 N N . PHE A 1 89 ? 1.478 6.006 3.562 1.00 62.22 89 PHE A N 1
ATOM 692 C CA . PHE A 1 89 ? 2.473 5.975 2.478 1.00 62.22 89 PHE A CA 1
ATOM 693 C C . PHE A 1 89 ? 2.643 7.303 1.732 1.00 62.22 89 PHE A C 1
ATOM 695 O O . PHE A 1 89 ? 3.541 7.419 0.903 1.00 62.22 89 PHE A O 1
ATOM 702 N N . SER A 1 90 ? 1.817 8.313 2.012 1.00 57.91 90 SER A N 1
ATOM 703 C CA . SER A 1 90 ? 1.835 9.582 1.283 1.00 57.91 90 SER A CA 1
ATOM 704 C C . SER A 1 90 ? 1.883 10.773 2.238 1.00 57.91 90 SER A C 1
ATOM 706 O O . SER A 1 90 ? 1.230 10.774 3.277 1.00 57.91 90 SER A O 1
ATOM 708 N N . LYS A 1 91 ? 2.652 11.803 1.858 1.00 54.31 91 LYS A N 1
ATOM 709 C CA . LYS A 1 91 ? 2.656 13.132 2.498 1.00 54.31 91 LYS A CA 1
ATOM 710 C C . LYS A 1 91 ? 1.375 13.935 2.207 1.00 54.31 91 LYS A C 1
ATOM 712 O O . LYS A 1 91 ? 1.229 15.035 2.728 1.00 54.31 91 LYS A O 1
ATOM 717 N N . GLN A 1 92 ? 0.470 13.429 1.364 1.00 57.47 92 GLN A N 1
ATOM 718 C CA . GLN A 1 92 ? -0.818 14.075 1.109 1.00 57.47 92 GLN A CA 1
ATOM 719 C C . GLN A 1 92 ? -1.766 13.888 2.292 1.00 57.47 92 GLN A C 1
ATOM 721 O O . GLN A 1 92 ? -2.005 12.770 2.745 1.00 57.47 92 GLN A O 1
ATOM 726 N N . SER A 1 93 ? -2.354 14.998 2.730 1.00 52.53 93 SER A N 1
ATOM 727 C CA . SER A 1 93 ? -3.112 15.155 3.975 1.00 52.53 93 SER A CA 1
ATOM 728 C C . SER A 1 93 ? -4.438 14.388 4.074 1.00 52.53 93 SER A C 1
ATOM 730 O O . SER A 1 93 ? -5.087 14.502 5.099 1.00 52.53 93 SER A O 1
ATOM 732 N N . ASN A 1 94 ? -4.820 13.577 3.083 1.00 59.06 94 ASN A N 1
ATOM 733 C CA . ASN A 1 94 ? -6.013 12.712 3.111 1.00 59.06 94 ASN A CA 1
ATOM 734 C C . ASN A 1 94 ? -5.817 11.394 2.333 1.00 59.06 94 ASN A C 1
ATOM 736 O O . ASN A 1 94 ? -6.787 10.715 1.993 1.00 59.06 94 ASN A O 1
ATOM 740 N N . CYS A 1 95 ? -4.577 11.023 1.992 1.00 69.12 95 CYS A N 1
ATOM 741 C CA . CYS A 1 95 ? -4.369 9.734 1.342 1.00 69.12 95 CYS A CA 1
ATOM 742 C C . CYS A 1 95 ? -4.517 8.593 2.339 1.00 69.12 95 CYS A C 1
ATOM 744 O O . CYS A 1 95 ? -4.101 8.692 3.493 1.00 69.12 95 CYS A O 1
ATOM 746 N N . CYS A 1 96 ? -4.960 7.459 1.800 1.00 83.31 96 CYS A N 1
ATOM 747 C CA . CYS A 1 96 ? -4.642 6.164 2.370 1.00 83.31 96 CYS A CA 1
ATOM 748 C C . CYS A 1 96 ? -5.365 5.934 3.714 1.00 83.31 96 CYS A C 1
ATOM 750 O O . CYS A 1 96 ? -4.794 5.436 4.687 1.00 83.31 96 CYS A O 1
ATOM 752 N N . MET A 1 97 ? -6.637 6.336 3.741 1.00 88.00 97 MET A N 1
ATOM 753 C CA . MET A 1 97 ? -7.587 6.084 4.814 1.00 88.00 97 MET A CA 1
ATOM 754 C C . MET A 1 97 ? -8.866 5.487 4.221 1.00 88.00 97 MET A C 1
ATOM 756 O O . MET A 1 97 ? -9.318 5.904 3.153 1.00 88.00 97 MET A O 1
ATOM 760 N N . LEU A 1 98 ? -9.451 4.522 4.924 1.00 90.38 98 LEU A N 1
ATOM 761 C CA . LEU A 1 98 ? -10.817 4.056 4.715 1.00 90.38 98 LEU A CA 1
ATOM 762 C C . LEU A 1 98 ? -11.571 4.175 6.026 1.00 90.38 98 LEU A C 1
ATOM 764 O O . LEU A 1 98 ? -11.007 3.947 7.095 1.00 90.38 98 LEU A O 1
ATOM 768 N N . GLN A 1 99 ? -12.845 4.517 5.920 1.00 91.38 99 GLN A N 1
ATOM 769 C CA . GLN A 1 99 ? -13.737 4.622 7.057 1.00 91.38 99 GLN A CA 1
ATOM 770 C C . GLN A 1 99 ? -15.035 3.888 6.763 1.00 91.38 99 GLN A C 1
ATOM 772 O O . GLN A 1 99 ? -15.505 3.884 5.622 1.00 91.38 99 GLN A O 1
ATOM 777 N N . ARG A 1 100 ? -15.613 3.281 7.794 1.00 90.19 100 ARG A N 1
ATOM 778 C CA . ARG A 1 100 ? -16.921 2.638 7.731 1.00 90.19 100 ARG A CA 1
ATOM 779 C C . ARG A 1 100 ? -17.704 2.998 8.980 1.00 90.19 100 ARG A C 1
ATOM 781 O O . ARG A 1 100 ? -17.215 2.783 10.087 1.00 90.19 100 ARG A O 1
ATOM 788 N N . SER A 1 101 ? -18.891 3.566 8.784 1.00 89.69 101 SER A N 1
ATOM 789 C CA . SER A 1 101 ? -19.847 3.774 9.869 1.00 89.69 101 SER A CA 1
ATOM 790 C C . SER A 1 101 ? -20.766 2.562 9.984 1.00 89.69 101 SER A C 1
ATOM 792 O O . SER A 1 101 ? -21.149 1.967 8.972 1.00 89.69 101 SER A O 1
ATOM 794 N N . LEU A 1 102 ? -21.074 2.185 11.218 1.00 87.88 102 LEU A N 1
ATOM 795 C CA . LEU A 1 102 ? -21.947 1.080 11.583 1.00 87.88 102 LEU A CA 1
ATOM 796 C C . LEU A 1 102 ? -23.003 1.625 12.542 1.00 87.88 102 LEU A C 1
ATOM 798 O O . LEU A 1 102 ? -22.652 2.187 13.581 1.00 87.88 102 LEU A O 1
ATOM 802 N N . ALA A 1 103 ? -24.277 1.462 12.195 1.00 83.56 103 ALA A N 1
ATOM 803 C CA . ALA A 1 103 ? -25.376 1.809 13.086 1.00 83.56 103 ALA A CA 1
ATOM 804 C C . ALA A 1 103 ? -25.399 0.845 14.282 1.00 83.56 103 ALA A C 1
ATOM 806 O O . ALA A 1 103 ? -25.179 -0.358 14.123 1.00 83.56 103 ALA A O 1
ATOM 807 N N . LEU A 1 104 ? -25.615 1.387 15.479 1.00 68.19 104 LEU A N 1
ATOM 808 C CA . LEU A 1 104 ? -25.898 0.594 16.670 1.00 68.19 104 LEU A CA 1
ATOM 809 C C . LEU A 1 104 ? -27.418 0.407 16.741 1.00 68.19 104 LEU A C 1
ATOM 811 O O . LEU A 1 104 ? -28.117 1.356 17.095 1.00 68.19 104 LEU A O 1
ATOM 815 N N . ASP A 1 105 ? -27.894 -0.781 16.361 1.00 62.00 105 ASP A N 1
ATOM 816 C CA . ASP A 1 105 ? -29.281 -1.218 16.590 1.00 62.00 105 ASP A CA 1
ATOM 817 C C . ASP A 1 105 ? -29.547 -1.503 18.080 1.00 62.00 105 ASP A C 1
ATOM 819 O O . ASP A 1 105 ? -28.638 -2.042 18.765 1.00 62.00 105 ASP A O 1
#

Organism: NCBI:txid456

Foldseek 3Di:
DDPPDDDDPVNVVVVVVVVVVVVVVVVVVVVVVVVVVVLVVLVVVQVVLQVVQLVCVVVVHDRDADDPPKGWDWDDDPFWIKIKIAGDDDPDPDPGMDIDIDTDD

Sequence (105 aa):
MKLIQGFSFIELLLTLSIISGISLALLQQQVQIEQLLKQALYRAQASLLLDNNADRLMSGQSLSHPEKPFKLTMTKTTAEVLLNLNWGFSKQSNCCMLQRSLALD

InterPro domains:
  IPR012902 Prokaryotic N-terminal methylation site [TIGR02532] (5-27)